Protein AF-A0A1D1XYL1-F1 (afdb_monomer)

Organism: NCBI:txid1678845

Mean predicted aligned error: 8.03 Å

Radius of gyration: 19.14 Å; Cα contacts (8 Å, |Δi|>4): 179; chains: 1; bounding box: 34×26×74 Å

Foldseek 3Di:
DDDDDDPDDDDDDWDKDKDFDWFFDPPCPPCRVPPPPTAGAFFWKKWKWFDPDPDIQIWIWTAHNRRMTITTRPPDDCVPPNDPRMDMDGDAGHPPDPRTDDDDD

Nearest PDB structures (foldseek):
  4z8w-assembly1_A  TM=8.112E-01  e=1.841E-03  Plantago lanceolata
  5b0o-assembly3_C  TM=4.927E-01  e=2.298E-01  Salmonella enterica subsp. enterica serovar Typhimurium str. LT2
  7c7c-assembly1_A  TM=4.061E-01  e=9.350E-01  Homo sapiens
  4z1g-assembly1_A  TM=4.036E-01  e=1.238E+00  Homo sapiens
  2fsd-assembly1_B  TM=3.079E-01  e=2.428E+00  Bacteriophage sp.

pLDDT: mean 84.52, std 12.07, range [57.66, 97.62]

Solvent-accessible surface area (backbone atoms only — not comparable to full-atom values): 6671 Å² total; per-residue (Å²): 136,87,78,76,77,79,79,83,82,81,80,82,66,86,45,66,55,70,53,73,42,67,40,67,64,81,89,42,79,91,49,54,86,75,43,90,61,59,37,58,29,47,49,28,31,36,36,35,42,31,48,61,86,92,46,76,49,75,40,70,36,59,18,38,80,75,4,40,32,73,33,68,48,82,92,50,61,48,90,83,57,54,72,86,41,56,48,77,43,87,67,42,55,36,90,90,50,90,68,66,78,88,76,96,127

Sequence (105 aa):
YYKSPPPPYHHQFNVKVVGKVYCYKCYEWGYPIKSHIKKNFKGAVVKVTCKDGYKEIVAYGETKSNGQYSIAIEGYDYVKYGVAQCKAELHMPPKGSVCNIPTDL

Structure (mmCIF, N/CA/C/O backbone):
data_AF-A0A1D1XYL1-F1
#
_entry.id   AF-A0A1D1XYL1-F1
#
loop_
_atom_site.group_PDB
_atom_site.id
_atom_site.type_symbol
_atom_site.label_atom_id
_atom_site.label_alt_id
_atom_site.label_comp_id
_atom_site.label_asym_id
_atom_site.label_entity_id
_atom_site.label_seq_id
_atom_site.pdbx_PDB_ins_code
_atom_site.Cartn_x
_atom_site.Cartn_y
_atom_site.Cartn_z
_atom_site.occupancy
_atom_site.B_iso_or_equiv
_atom_site.auth_seq_id
_atom_site.auth_comp_id
_atom_site.auth_asym_id
_atom_site.auth_atom_id
_atom_site.pdbx_PDB_model_num
ATOM 1 N N . TYR A 1 1 ? -19.321 -6.178 52.130 1.00 59.09 1 TYR A N 1
ATOM 2 C CA . TYR A 1 1 ? -18.518 -5.399 51.168 1.00 59.09 1 TYR A CA 1
ATOM 3 C C . TYR A 1 1 ? -18.532 -6.101 49.822 1.00 59.09 1 TYR A C 1
ATOM 5 O O . TYR A 1 1 ? -17.884 -7.129 49.681 1.00 59.09 1 TYR A O 1
ATOM 13 N N . TYR A 1 2 ? -19.299 -5.589 48.860 1.00 65.00 2 TYR A N 1
ATOM 14 C CA . TYR A 1 2 ? -19.254 -6.064 47.476 1.00 65.00 2 TYR A CA 1
ATOM 15 C C . TYR A 1 2 ? -18.153 -5.281 46.753 1.00 65.00 2 TYR A C 1
ATOM 17 O O . TYR A 1 2 ? -18.236 -4.058 46.656 1.00 65.00 2 TYR A O 1
ATOM 25 N N . LYS A 1 3 ? -17.081 -5.956 46.326 1.00 64.12 3 LYS A N 1
ATOM 26 C CA . LYS A 1 3 ? -16.058 -5.343 45.470 1.00 64.12 3 LYS A CA 1
ATOM 27 C C . LYS A 1 3 ? -16.554 -5.455 44.033 1.00 64.12 3 LYS A C 1
ATOM 29 O O . LYS A 1 3 ? -16.643 -6.567 43.520 1.00 64.12 3 LYS A O 1
ATOM 34 N N . SER A 1 4 ? -16.892 -4.328 43.403 1.00 78.50 4 SER A N 1
ATOM 35 C CA . SER A 1 4 ? -17.173 -4.321 41.966 1.00 78.50 4 SER A CA 1
ATOM 36 C C . SER A 1 4 ? -15.985 -4.920 41.209 1.00 78.50 4 SER A C 1
ATOM 38 O O . SER A 1 4 ? -14.839 -4.610 41.557 1.00 78.50 4 SER A O 1
ATOM 40 N N . PRO A 1 5 ? -16.231 -5.778 40.204 1.00 79.88 5 PRO A N 1
ATOM 41 C CA . PRO A 1 5 ? -15.159 -6.304 39.379 1.00 79.88 5 PRO A CA 1
ATOM 42 C C . PRO A 1 5 ? -14.409 -5.142 38.708 1.00 79.88 5 PRO A C 1
ATOM 44 O O . PRO A 1 5 ? -15.028 -4.123 38.378 1.00 79.88 5 PRO A O 1
ATOM 47 N N . PRO A 1 6 ? -13.081 -5.259 38.543 1.00 76.44 6 PRO A N 1
ATOM 48 C CA . PRO A 1 6 ? -12.293 -4.230 37.883 1.00 76.44 6 PRO A CA 1
ATOM 49 C C . PRO A 1 6 ? -12.842 -3.976 36.470 1.00 76.44 6 PRO A C 1
ATOM 51 O O . PRO A 1 6 ? -13.273 -4.926 35.807 1.00 76.44 6 PRO A O 1
ATOM 54 N N . PRO A 1 7 ? -12.861 -2.711 36.012 1.00 73.06 7 PRO A N 1
ATOM 55 C CA . PRO A 1 7 ? -13.392 -2.372 34.701 1.00 73.06 7 PRO A CA 1
ATOM 56 C C . PRO A 1 7 ? -12.645 -3.150 33.605 1.00 73.06 7 PRO A C 1
ATOM 58 O O . PRO A 1 7 ? -11.423 -3.308 33.698 1.00 73.06 7 PRO A O 1
ATOM 61 N N . PRO A 1 8 ? -13.357 -3.653 32.581 1.00 71.81 8 PRO A N 1
ATOM 62 C CA . PRO A 1 8 ? -12.747 -4.429 31.511 1.00 71.81 8 PRO A CA 1
ATOM 63 C C . PRO A 1 8 ? -11.676 -3.601 30.793 1.00 71.81 8 PRO A C 1
ATOM 65 O O . PRO A 1 8 ? -11.910 -2.466 30.376 1.00 71.81 8 PRO A O 1
ATOM 68 N N . TYR A 1 9 ? -10.479 -4.172 30.672 1.00 63.41 9 TYR A N 1
ATOM 69 C CA . TYR A 1 9 ? -9.351 -3.528 30.013 1.00 63.41 9 TYR A CA 1
ATOM 70 C C . TYR A 1 9 ? -9.517 -3.648 28.495 1.00 63.41 9 TYR A C 1
ATOM 72 O O . TYR A 1 9 ? -9.441 -4.740 27.932 1.00 63.41 9 TYR A O 1
ATOM 80 N N . HIS A 1 10 ? -9.763 -2.527 27.822 1.00 62.62 10 HIS A N 1
ATOM 81 C CA . HIS A 1 10 ? -9.825 -2.489 26.365 1.00 62.62 10 HIS A CA 1
ATOM 82 C C . HIS A 1 10 ? -8.403 -2.404 25.802 1.00 62.62 10 HIS A C 1
ATOM 84 O O . HIS A 1 10 ? -7.778 -1.346 25.819 1.00 62.62 10 HIS A O 1
ATOM 90 N N . HIS A 1 11 ? -7.877 -3.524 25.302 1.00 63.56 11 HIS A N 1
ATOM 91 C CA . HIS A 1 11 ? -6.633 -3.514 24.538 1.00 63.56 11 HIS A CA 1
ATOM 92 C C . HIS A 1 11 ? -6.867 -2.805 23.200 1.00 63.56 11 HIS A C 1
ATOM 94 O O . HIS A 1 11 ? -7.605 -3.296 22.347 1.00 63.56 11 HIS A O 1
ATOM 100 N N . GLN A 1 12 ? -6.236 -1.646 23.013 1.00 67.12 12 GLN A N 1
ATOM 101 C CA . GLN A 1 12 ? -6.170 -0.996 21.708 1.00 67.12 12 GLN A CA 1
ATOM 102 C C . GLN A 1 12 ? -5.266 -1.824 20.789 1.00 67.12 12 GLN A C 1
ATOM 104 O O . GLN A 1 12 ? -4.078 -2.007 21.064 1.00 67.12 12 GLN A O 1
ATOM 109 N N . PHE A 1 13 ? -5.830 -2.343 19.700 1.00 75.38 13 PHE A N 1
ATOM 110 C CA . PHE A 1 13 ? -5.069 -3.078 18.696 1.00 75.38 13 PHE A CA 1
ATOM 111 C C . PHE A 1 13 ? -4.475 -2.106 17.679 1.00 75.38 13 PHE A C 1
ATOM 113 O O . PHE A 1 13 ? -5.194 -1.377 17.002 1.00 75.38 13 PHE A O 1
ATOM 120 N N . ASN A 1 14 ? -3.151 -2.133 17.537 1.00 79.62 14 ASN A N 1
ATOM 121 C CA . ASN A 1 14 ? -2.460 -1.399 16.483 1.00 79.62 14 ASN A CA 1
ATOM 122 C C . ASN A 1 14 ? -2.507 -2.211 15.188 1.00 79.62 14 ASN A C 1
ATOM 124 O O . ASN A 1 14 ? -1.800 -3.212 15.051 1.00 79.62 14 ASN A O 1
ATOM 128 N N . VAL A 1 15 ? -3.322 -1.775 14.229 1.00 88.25 15 VAL A N 1
ATOM 129 C CA . VAL A 1 15 ? -3.427 -2.439 12.927 1.00 88.25 15 VAL A CA 1
ATOM 130 C C . VAL A 1 15 ? -2.350 -1.930 11.982 1.00 88.25 15 VAL A C 1
ATOM 132 O O . VAL A 1 15 ? -2.170 -0.726 11.803 1.00 88.25 15 VAL A O 1
ATOM 135 N N . LYS A 1 16 ? -1.635 -2.866 11.353 1.00 92.25 16 LYS A N 1
ATOM 136 C CA . LYS A 1 16 ? -0.672 -2.578 10.289 1.00 92.25 16 LYS A CA 1
ATOM 137 C C . LYS A 1 16 ? -0.998 -3.397 9.054 1.00 92.25 16 LYS A C 1
ATOM 139 O O . LYS A 1 16 ? -1.059 -4.621 9.124 1.00 92.25 16 LYS A O 1
ATOM 144 N N . VAL A 1 17 ? -1.125 -2.726 7.917 1.00 92.44 17 VAL A N 1
ATOM 145 C CA . VAL A 1 17 ? -1.231 -3.373 6.608 1.00 92.44 17 VAL A CA 1
ATOM 146 C C . VAL A 1 17 ? 0.169 -3.503 6.025 1.00 92.44 17 VAL A C 1
ATOM 148 O O . VAL A 1 17 ? 0.898 -2.516 5.905 1.00 92.44 17 VAL A O 1
ATOM 151 N N . VAL A 1 18 ? 0.561 -4.733 5.698 1.00 95.25 18 VAL A N 1
ATOM 152 C CA . VAL A 1 18 ? 1.896 -5.072 5.195 1.00 95.25 18 VAL A CA 1
ATOM 153 C C . VAL A 1 18 ? 1.757 -5.759 3.847 1.00 95.25 18 VAL A C 1
ATOM 155 O O . VAL A 1 18 ? 0.924 -6.645 3.683 1.00 95.25 18 VAL A O 1
ATOM 158 N N . GLY A 1 19 ? 2.590 -5.374 2.889 1.00 94.81 19 GLY A N 1
ATOM 159 C CA . GLY A 1 19 ? 2.594 -5.983 1.565 1.00 94.81 19 GLY A CA 1
ATOM 160 C C . GLY A 1 19 ? 3.867 -5.674 0.793 1.00 94.81 19 GLY A C 1
ATOM 161 O O . GLY A 1 19 ? 4.800 -5.059 1.317 1.00 94.81 19 GLY A O 1
ATOM 162 N N . LYS A 1 20 ? 3.914 -6.130 -0.460 1.00 94.81 20 LYS A N 1
ATOM 163 C CA . LYS A 1 20 ? 5.021 -5.885 -1.388 1.00 94.81 20 LYS A CA 1
ATOM 164 C C . LYS A 1 20 ? 4.498 -5.363 -2.711 1.00 94.81 20 LYS A C 1
ATOM 166 O O . LYS A 1 20 ? 3.525 -5.893 -3.235 1.00 94.81 20 LYS A O 1
ATOM 171 N N . VAL A 1 21 ? 5.198 -4.384 -3.265 1.00 94.00 21 VAL A N 1
ATOM 172 C CA . VAL A 1 21 ? 4.959 -3.884 -4.615 1.00 94.00 21 VAL A CA 1
ATOM 173 C C . VAL A 1 21 ? 6.097 -4.322 -5.523 1.00 94.00 21 VAL A C 1
ATOM 175 O O . VAL A 1 21 ? 7.280 -4.266 -5.168 1.00 94.00 21 VAL A O 1
ATOM 178 N N . TYR A 1 22 ? 5.713 -4.751 -6.718 1.00 91.19 22 TYR A N 1
ATOM 179 C CA . TYR A 1 22 ? 6.622 -5.200 -7.754 1.00 91.19 22 TYR A CA 1
ATOM 180 C C . TYR A 1 22 ? 6.410 -4.401 -9.028 1.00 91.19 22 TYR A C 1
ATOM 182 O O . TYR A 1 22 ? 5.301 -3.979 -9.340 1.00 91.19 22 TYR A O 1
ATOM 190 N N . CYS A 1 23 ? 7.493 -4.245 -9.776 1.00 88.50 23 CYS A N 1
ATOM 191 C CA . CYS A 1 23 ? 7.448 -3.827 -11.158 1.00 88.50 23 CYS A CA 1
ATOM 192 C C . CYS A 1 23 ? 7.581 -5.062 -12.049 1.00 88.50 23 CYS A C 1
ATOM 194 O O . CYS A 1 23 ? 8.570 -5.800 -11.947 1.00 88.50 23 CYS A O 1
ATOM 196 N N . TYR A 1 24 ? 6.599 -5.262 -12.923 1.00 83.88 24 TYR A N 1
ATOM 197 C CA . TYR A 1 24 ? 6.583 -6.325 -13.921 1.00 83.88 24 TYR A CA 1
ATOM 198 C C . TYR A 1 24 ? 6.964 -5.757 -15.286 1.00 83.88 24 TYR A C 1
ATOM 200 O O . TYR A 1 24 ? 6.585 -4.641 -15.636 1.00 83.88 24 TYR A O 1
ATOM 208 N N . LYS A 1 25 ? 7.718 -6.524 -16.078 1.00 75.69 25 LYS A N 1
ATOM 209 C CA . LYS A 1 25 ? 7.940 -6.173 -17.483 1.00 75.69 25 LYS A CA 1
ATOM 210 C C . LYS A 1 25 ? 6.720 -6.585 -18.305 1.00 75.69 25 LYS A C 1
ATOM 212 O O . LYS A 1 25 ? 6.317 -7.741 -18.262 1.00 75.69 25 LYS A O 1
ATOM 217 N N . CYS A 1 26 ? 6.209 -5.667 -19.116 1.00 68.44 26 CYS A N 1
ATOM 218 C CA . CYS A 1 26 ? 4.993 -5.836 -19.916 1.00 68.44 26 CYS A CA 1
ATOM 219 C C . CYS A 1 26 ? 5.111 -6.826 -21.097 1.00 68.44 26 CYS A C 1
ATO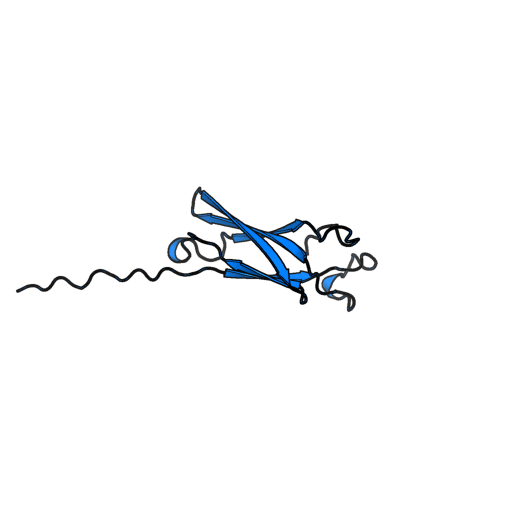M 221 O O . CYS A 1 26 ? 4.203 -6.894 -21.914 1.00 68.44 26 CYS A O 1
ATOM 223 N N . TYR A 1 27 ? 6.215 -7.564 -21.249 1.00 59.78 27 TYR A N 1
ATOM 224 C CA . TYR A 1 27 ? 6.412 -8.447 -22.409 1.00 59.78 27 TYR A CA 1
ATOM 225 C C . TYR A 1 27 ? 5.637 -9.776 -22.306 1.00 59.78 27 TYR A C 1
ATOM 227 O O . TYR A 1 27 ? 5.446 -10.438 -23.318 1.00 59.78 27 TYR A O 1
ATOM 235 N N . GLU A 1 28 ? 5.126 -10.138 -21.122 1.00 57.66 28 GLU A N 1
ATOM 236 C CA . GLU A 1 28 ? 4.321 -11.350 -20.902 1.00 57.66 28 GLU A CA 1
ATOM 237 C C . GLU A 1 28 ? 3.043 -11.039 -20.100 1.00 57.66 28 GLU A C 1
ATOM 239 O O . GLU A 1 28 ? 2.890 -11.454 -18.952 1.00 57.66 28 GLU A O 1
ATOM 244 N N . TRP A 1 29 ? 2.103 -10.298 -20.701 1.00 61.06 29 TRP A N 1
ATOM 245 C CA . TRP A 1 29 ? 0.812 -9.964 -20.068 1.00 61.06 29 TRP A CA 1
ATOM 246 C C . TRP A 1 29 ? -0.029 -11.190 -19.675 1.00 61.06 29 TRP A C 1
ATOM 248 O O . TRP A 1 29 ? -0.864 -11.087 -18.783 1.00 61.06 29 TRP A O 1
ATOM 258 N N . GLY A 1 30 ? 0.194 -12.351 -20.302 1.00 64.44 30 GLY A N 1
ATOM 259 C CA . GLY A 1 30 ? -0.554 -13.579 -20.009 1.00 64.44 30 GLY A CA 1
ATOM 260 C C 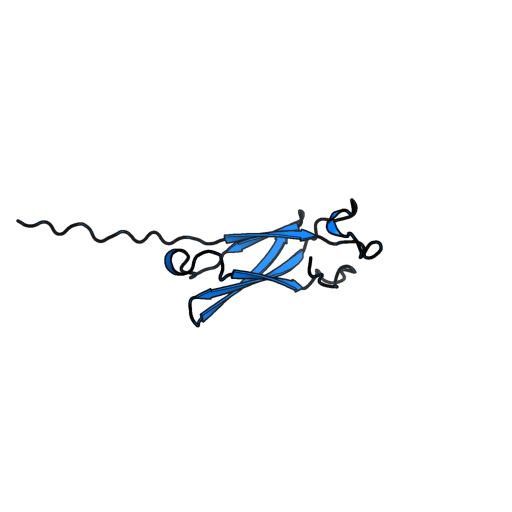. GLY A 1 30 ? -0.171 -14.269 -18.693 1.00 64.44 30 GLY A C 1
ATOM 261 O O . GLY A 1 30 ? -1.008 -14.955 -18.115 1.00 64.44 30 GLY A O 1
ATOM 262 N N . TYR A 1 31 ? 1.065 -14.089 -18.198 1.00 64.56 31 TYR A N 1
ATOM 263 C CA . TYR A 1 31 ? 1.546 -1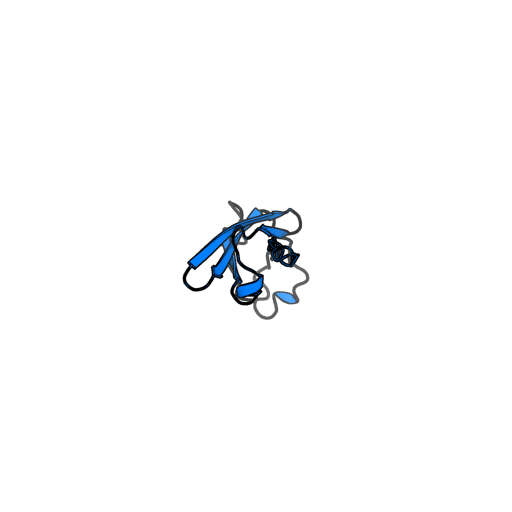4.709 -16.948 1.00 64.56 31 TYR A CA 1
ATOM 264 C C . TYR A 1 31 ? 2.554 -13.835 -16.165 1.00 64.56 31 TYR A C 1
ATOM 266 O O . TYR A 1 31 ? 3.624 -14.314 -15.773 1.00 64.56 31 TYR A O 1
ATOM 274 N N . PRO A 1 32 ? 2.227 -12.571 -15.846 1.00 63.31 32 PRO A N 1
ATOM 275 C CA . PRO A 1 32 ? 3.151 -11.641 -15.185 1.00 63.31 32 PRO A CA 1
ATOM 276 C C . PRO A 1 32 ? 3.663 -12.155 -13.828 1.00 63.31 32 PRO A C 1
ATOM 278 O O . PRO A 1 32 ? 4.819 -11.925 -13.481 1.00 63.31 32 PRO A O 1
ATOM 281 N N . ILE A 1 33 ? 2.860 -12.939 -13.097 1.00 65.31 33 ILE A N 1
ATOM 282 C CA . ILE A 1 33 ? 3.229 -13.533 -11.798 1.00 65.31 33 ILE A CA 1
ATOM 283 C C . ILE A 1 33 ? 4.353 -14.579 -11.931 1.00 65.31 33 ILE A C 1
ATOM 285 O O . ILE A 1 33 ? 5.199 -14.685 -11.037 1.00 65.31 33 ILE A O 1
ATOM 289 N N . LYS A 1 34 ? 4.375 -15.339 -13.039 1.00 60.62 34 LYS A N 1
ATOM 290 C CA . LYS A 1 34 ? 5.393 -16.369 -13.326 1.00 60.62 34 LYS A CA 1
ATOM 291 C C . LYS A 1 34 ? 6.675 -15.781 -13.906 1.00 60.62 34 LYS A C 1
ATOM 293 O O . LYS A 1 34 ? 7.690 -16.472 -13.948 1.00 60.62 34 LYS A O 1
ATOM 298 N N . SER A 1 35 ? 6.650 -14.516 -14.325 1.00 58.69 35 SER A N 1
ATOM 299 C CA . SER A 1 35 ? 7.837 -13.855 -14.839 1.00 58.69 35 SER A CA 1
ATOM 300 C C . SER A 1 35 ? 8.914 -13.819 -13.753 1.00 58.69 35 SER A C 1
ATOM 302 O O . SER A 1 35 ? 8.784 -13.146 -12.727 1.00 58.69 35 SER A O 1
ATOM 304 N N . HIS A 1 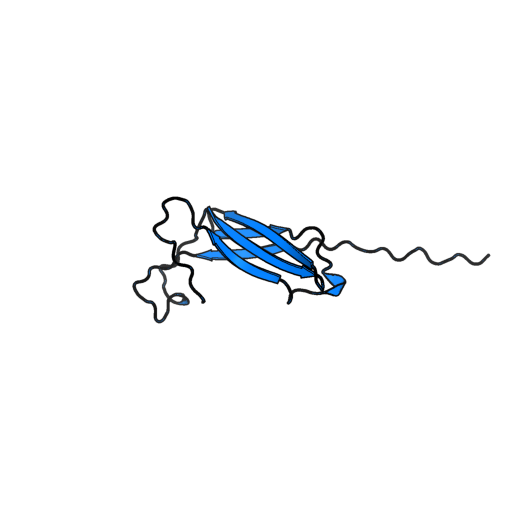36 ? 10.037 -14.490 -14.012 1.00 62.62 36 HIS A N 1
ATOM 305 C CA . HIS A 1 36 ? 11.259 -14.399 -13.203 1.00 62.62 36 HIS A CA 1
ATOM 306 C C . HIS A 1 36 ? 11.841 -12.970 -13.156 1.00 62.62 36 HIS A C 1
ATOM 308 O O . HIS A 1 36 ? 12.849 -12.721 -12.499 1.00 62.62 36 HIS A O 1
ATOM 314 N N . ILE A 1 37 ? 11.203 -12.015 -13.839 1.00 69.69 37 ILE A N 1
ATOM 315 C CA . ILE A 1 37 ? 11.643 -10.637 -14.024 1.00 69.69 37 ILE A CA 1
ATOM 316 C C . ILE A 1 37 ? 10.765 -9.654 -13.228 1.00 69.69 37 ILE A C 1
ATOM 318 O O . ILE A 1 37 ? 10.681 -8.474 -13.572 1.00 69.69 37 ILE A O 1
ATOM 322 N N . LYS A 1 38 ? 10.115 -10.096 -12.143 1.00 79.12 38 LYS A N 1
ATOM 323 C CA . LYS A 1 38 ? 9.529 -9.158 -11.176 1.00 79.12 38 LYS A CA 1
ATOM 324 C C . LYS A 1 38 ? 10.632 -8.509 -10.346 1.00 79.12 38 LYS A C 1
ATOM 326 O O . LYS A 1 38 ? 11.456 -9.187 -9.733 1.00 79.12 38 LYS A O 1
ATOM 331 N N . LYS A 1 39 ? 10.661 -7.180 -10.325 1.00 88.06 39 LYS A N 1
ATOM 332 C CA . LYS A 1 39 ? 11.627 -6.408 -9.535 1.00 88.06 39 LYS A CA 1
ATOM 333 C C . LYS A 1 39 ? 10.931 -5.773 -8.346 1.00 88.06 39 LYS A C 1
ATOM 335 O O . LYS A 1 39 ? 9.836 -5.239 -8.492 1.00 88.06 39 LYS A O 1
ATOM 340 N N . ASN A 1 40 ? 11.577 -5.810 -7.183 1.00 92.69 40 ASN A N 1
ATOM 341 C CA . ASN A 1 40 ? 11.125 -5.058 -6.014 1.00 92.69 40 ASN A CA 1
ATOM 342 C C . ASN A 1 40 ? 10.990 -3.580 -6.388 1.00 92.69 40 ASN A C 1
ATOM 344 O O . ASN A 1 40 ? 11.929 -2.998 -6.937 1.00 92.69 40 ASN A O 1
ATOM 348 N N . PHE A 1 41 ? 9.834 -2.986 -6.105 1.00 94.00 41 PHE A N 1
ATOM 349 C CA . PHE A 1 41 ? 9.549 -1.623 -6.524 1.00 94.00 41 PHE A CA 1
ATOM 350 C C . PHE A 1 41 ? 9.635 -0.678 -5.331 1.00 94.00 41 PHE A C 1
ATOM 352 O O . PHE A 1 41 ? 8.716 -0.603 -4.527 1.00 94.00 41 PHE A O 1
ATOM 359 N N . LYS A 1 42 ? 10.788 -0.016 -5.192 1.00 96.31 42 LYS A N 1
ATOM 360 C CA . LYS A 1 42 ? 11.065 0.981 -4.150 1.00 96.31 42 LYS A CA 1
ATOM 361 C C . LYS A 1 42 ? 10.435 2.320 -4.517 1.00 96.31 42 LYS A C 1
ATOM 363 O O . LYS A 1 42 ? 10.568 2.738 -5.662 1.00 96.31 42 LYS A O 1
ATOM 368 N N . GLY A 1 43 ? 9.888 3.029 -3.535 1.00 96.25 43 GLY A N 1
ATOM 369 C CA . GLY A 1 43 ? 9.422 4.410 -3.683 1.00 96.25 43 GLY A CA 1
ATOM 370 C C . GLY A 1 43 ? 8.016 4.553 -4.264 1.00 96.25 43 GLY A C 1
ATOM 371 O O . GLY A 1 43 ? 7.571 5.659 -4.546 1.00 96.25 43 GLY A O 1
ATOM 372 N N . ALA A 1 44 ? 7.323 3.438 -4.497 1.00 96.62 44 ALA A N 1
ATOM 373 C CA . ALA A 1 44 ? 5.910 3.450 -4.834 1.00 96.62 44 ALA A CA 1
ATOM 374 C C . ALA A 1 44 ? 5.086 3.811 -3.599 1.00 96.62 44 ALA A C 1
ATOM 376 O O . ALA A 1 44 ? 5.343 3.279 -2.513 1.00 96.62 44 ALA A O 1
ATOM 377 N N . VAL A 1 45 ? 4.088 4.667 -3.795 1.00 97.12 45 VAL A N 1
ATOM 378 C CA . VAL A 1 45 ? 3.117 5.059 -2.780 1.00 97.12 45 VAL A CA 1
ATOM 379 C C . VAL A 1 45 ? 1.913 4.132 -2.870 1.00 97.12 45 VAL A C 1
ATOM 381 O O . VAL A 1 45 ? 1.299 3.987 -3.929 1.00 97.12 45 VAL A O 1
ATOM 384 N N . VAL A 1 46 ? 1.571 3.520 -1.744 1.00 97.19 46 VAL A N 1
ATOM 385 C CA . VAL A 1 46 ? 0.389 2.679 -1.561 1.00 97.19 46 VAL A CA 1
ATOM 386 C C . VAL A 1 46 ? -0.614 3.449 -0.717 1.00 97.19 46 VAL A C 1
ATOM 388 O O . VAL A 1 46 ? -0.256 4.003 0.323 1.00 97.19 46 VAL A O 1
ATOM 391 N N . LYS A 1 47 ? -1.868 3.475 -1.164 1.00 97.06 47 LYS A N 1
ATOM 392 C CA . LYS A 1 47 ? -3.006 3.985 -0.402 1.00 97.06 47 LYS A CA 1
ATOM 393 C C . LYS A 1 47 ? -3.723 2.804 0.227 1.00 97.06 47 LYS A C 1
ATOM 395 O O . LYS A 1 47 ? -4.047 1.840 -0.458 1.00 97.06 47 LYS A O 1
ATOM 400 N N . VAL A 1 48 ? -3.984 2.884 1.521 1.00 95.56 48 VAL A N 1
ATOM 401 C CA . VAL A 1 48 ? -4.850 1.951 2.232 1.00 95.56 48 VAL A CA 1
ATOM 402 C C . VAL A 1 48 ? -6.096 2.699 2.661 1.00 95.56 48 VAL A C 1
ATOM 404 O O . VAL A 1 48 ? -6.015 3.796 3.209 1.00 95.56 48 VAL A O 1
ATOM 407 N N . THR A 1 49 ? -7.255 2.111 2.408 1.00 94.88 49 THR A N 1
ATOM 408 C CA . THR A 1 49 ? -8.543 2.634 2.849 1.00 94.88 49 THR A CA 1
ATOM 409 C C . THR A 1 49 ? -9.270 1.554 3.629 1.00 94.88 49 THR A C 1
ATOM 411 O O . THR A 1 49 ? -9.531 0.484 3.090 1.00 94.88 49 THR A O 1
ATOM 414 N N . CYS A 1 50 ? -9.574 1.829 4.894 1.00 92.69 50 CYS A N 1
ATOM 415 C CA . CYS A 1 50 ? -10.305 0.935 5.785 1.00 92.69 50 CYS A CA 1
ATOM 416 C C . CYS A 1 50 ? -11.662 1.538 6.141 1.00 92.69 50 CYS A C 1
ATOM 418 O O . CYS A 1 50 ? -11.729 2.697 6.553 1.00 92.69 50 CYS A O 1
ATOM 420 N N . LYS A 1 51 ? -12.737 0.758 6.009 1.00 91.56 51 LYS A N 1
ATOM 421 C CA . LYS A 1 51 ? -14.081 1.179 6.422 1.00 91.56 51 LYS A CA 1
ATOM 422 C C . LYS A 1 51 ? -14.340 0.836 7.887 1.00 91.56 51 LYS A C 1
ATOM 424 O O . LYS A 1 51 ? -14.282 -0.326 8.282 1.00 91.56 51 LYS A O 1
ATOM 429 N N . ASP A 1 52 ? -14.659 1.855 8.674 1.00 86.25 52 ASP A N 1
ATOM 430 C CA . ASP A 1 52 ? -15.148 1.767 10.052 1.00 86.25 52 ASP A CA 1
ATOM 431 C C . ASP A 1 52 ? -16.620 2.206 10.047 1.00 86.25 52 ASP A C 1
ATOM 433 O O . ASP A 1 52 ? -16.969 3.380 10.222 1.00 86.25 52 ASP A O 1
ATOM 437 N N . GLY A 1 53 ? -17.500 1.262 9.706 1.00 84.69 53 GLY A N 1
ATOM 438 C CA . GLY A 1 53 ? -18.909 1.548 9.451 1.00 84.69 53 GLY A CA 1
ATOM 439 C C . GLY A 1 53 ? -19.081 2.501 8.263 1.00 84.69 53 GLY A C 1
ATOM 440 O O . GLY A 1 53 ? -18.835 2.120 7.122 1.00 84.69 53 GLY A O 1
ATOM 441 N N . TYR A 1 54 ? -19.503 3.738 8.535 1.00 83.88 54 TYR A N 1
ATOM 442 C CA . TYR A 1 54 ? -19.682 4.791 7.522 1.00 83.88 54 TYR A CA 1
ATOM 443 C C . TYR A 1 54 ? -18.451 5.685 7.336 1.00 83.88 54 TYR A C 1
ATOM 445 O O . TYR A 1 54 ? -18.441 6.531 6.444 1.00 83.88 54 TYR A O 1
ATOM 453 N N . LYS A 1 55 ? -17.432 5.546 8.191 1.00 88.44 55 LYS A N 1
ATOM 454 C CA . LYS A 1 55 ? -16.201 6.333 8.102 1.00 88.44 55 LYS A CA 1
ATOM 455 C C . LYS A 1 55 ? -15.172 5.589 7.264 1.00 88.44 55 LYS A C 1
ATOM 457 O O . LYS A 1 55 ? -15.016 4.377 7.394 1.00 88.44 55 LYS A O 1
ATOM 462 N N . GLU A 1 56 ? -14.433 6.332 6.452 1.00 92.06 56 GLU A N 1
ATOM 463 C CA . GLU A 1 56 ? -13.275 5.817 5.728 1.00 92.06 56 GLU A CA 1
ATOM 464 C C . GLU A 1 56 ? -12.001 6.373 6.357 1.00 92.06 56 GLU A C 1
ATOM 466 O O . GLU A 1 56 ? -11.797 7.585 6.424 1.00 92.06 56 GLU A O 1
ATOM 471 N N . ILE A 1 57 ? -11.141 5.475 6.825 1.00 92.69 57 ILE A N 1
ATOM 472 C CA . ILE A 1 57 ? -9.805 5.808 7.303 1.00 92.69 57 ILE A CA 1
ATOM 473 C C . ILE A 1 57 ? -8.852 5.594 6.137 1.00 92.69 57 ILE A C 1
ATOM 475 O O . ILE A 1 57 ? -8.763 4.489 5.599 1.00 92.69 57 ILE A O 1
ATOM 479 N N . VAL A 1 58 ? -8.146 6.648 5.738 1.00 95.19 58 VAL A N 1
ATOM 480 C CA . VAL A 1 58 ? -7.184 6.605 4.636 1.00 95.19 58 VAL A CA 1
ATOM 481 C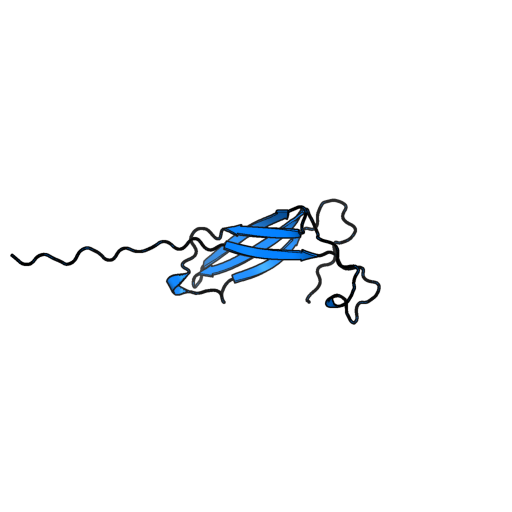 C . VAL A 1 58 ? -5.782 6.798 5.187 1.00 95.19 58 VAL A C 1
ATOM 483 O O . VAL A 1 58 ? -5.514 7.768 5.890 1.00 95.19 58 VAL A O 1
ATOM 486 N N . ALA A 1 59 ? -4.878 5.898 4.821 1.00 95.94 59 ALA A N 1
ATOM 487 C CA . ALA A 1 59 ? -3.468 5.988 5.156 1.00 95.94 59 ALA A CA 1
ATOM 488 C C . ALA A 1 59 ? -2.614 5.768 3.906 1.00 95.94 59 ALA A C 1
ATOM 490 O O . ALA A 1 59 ? -2.990 5.025 2.999 1.00 95.94 59 ALA A O 1
ATOM 491 N N . TYR A 1 60 ? -1.448 6.401 3.871 1.00 97.06 60 TYR A N 1
ATOM 492 C CA . TYR A 1 60 ? -0.491 6.267 2.779 1.00 97.06 60 TYR A CA 1
ATOM 493 C C . TYR A 1 60 ? 0.831 5.732 3.309 1.00 97.06 60 TYR A C 1
ATOM 495 O O . TYR A 1 60 ? 1.209 5.986 4.452 1.00 97.06 60 TYR A O 1
ATOM 503 N N . GLY A 1 61 ? 1.559 5.016 2.462 1.00 96.94 61 GLY A N 1
ATOM 504 C CA . GLY A 1 61 ? 2.920 4.614 2.770 1.00 96.94 61 GLY A CA 1
ATOM 505 C C . GLY A 1 61 ? 3.751 4.408 1.530 1.00 96.94 61 GLY A C 1
ATOM 506 O O . GLY A 1 61 ? 3.248 4.053 0.467 1.00 96.94 61 GLY A O 1
ATOM 507 N N . GLU A 1 62 ? 5.046 4.614 1.700 1.00 97.38 62 GLU A N 1
ATOM 508 C CA . GLU A 1 62 ? 6.033 4.407 0.658 1.00 97.38 62 GLU A CA 1
ATOM 509 C C . GLU A 1 62 ? 6.725 3.053 0.841 1.00 97.38 62 GLU A C 1
ATOM 511 O O . GLU A 1 62 ? 7.019 2.595 1.950 1.00 97.38 62 GLU A O 1
ATOM 516 N N . THR A 1 63 ? 6.983 2.392 -0.277 1.00 97.62 63 THR A N 1
ATOM 517 C CA . THR A 1 63 ? 7.687 1.110 -0.319 1.00 97.62 63 THR A CA 1
ATOM 518 C C . THR A 1 63 ? 9.194 1.277 -0.126 1.00 97.62 63 THR A C 1
ATOM 520 O O . THR A 1 63 ? 9.849 2.133 -0.722 1.00 97.62 63 THR A O 1
ATOM 523 N N . LYS A 1 64 ? 9.780 0.396 0.687 1.00 97.31 64 LYS A N 1
ATOM 524 C CA . LYS A 1 64 ? 11.222 0.333 0.960 1.00 97.31 64 LYS A CA 1
ATOM 525 C C . LYS A 1 64 ? 11.997 -0.267 -0.219 1.00 97.31 64 LYS A C 1
ATOM 527 O O . LYS A 1 64 ? 11.428 -0.702 -1.215 1.00 97.31 64 LYS A O 1
ATOM 532 N N . SER A 1 65 ? 13.326 -0.345 -0.099 1.00 95.50 65 SER A N 1
ATOM 533 C CA . SER A 1 65 ? 14.225 -0.890 -1.138 1.00 95.50 65 SER A CA 1
ATOM 534 C C . SER A 1 65 ? 13.877 -2.305 -1.610 1.00 95.50 65 SER A C 1
ATOM 536 O O . SER A 1 65 ? 14.110 -2.653 -2.763 1.00 95.50 65 SER A O 1
ATOM 538 N N . ASN A 1 66 ? 13.288 -3.115 -0.737 1.00 93.25 66 ASN A N 1
ATOM 539 C CA . ASN A 1 66 ? 12.834 -4.471 -1.029 1.00 93.25 66 ASN A CA 1
ATOM 540 C C . ASN A 1 66 ? 11.368 -4.540 -1.504 1.00 93.25 66 ASN A C 1
ATOM 542 O O . ASN A 1 66 ? 10.784 -5.622 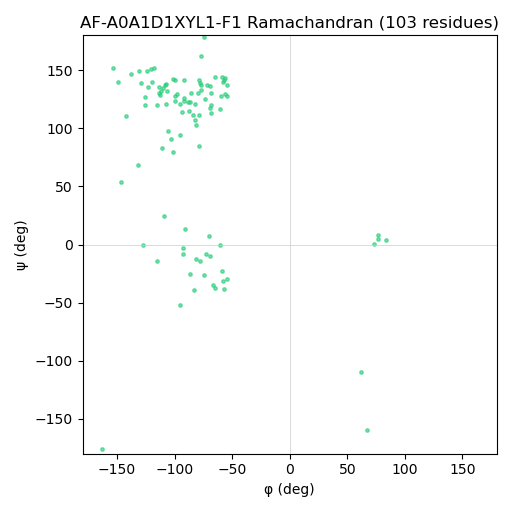-1.506 1.00 93.25 66 ASN A O 1
ATOM 546 N N . GLY A 1 67 ? 10.768 -3.402 -1.863 1.00 94.88 67 GLY A N 1
ATOM 547 C CA . GLY A 1 67 ? 9.377 -3.291 -2.298 1.00 94.88 67 GLY A CA 1
ATOM 548 C C . GLY A 1 67 ? 8.352 -3.445 -1.174 1.00 94.88 67 GLY A C 1
ATOM 549 O O . GLY A 1 67 ? 7.160 -3.387 -1.451 1.00 94.88 67 GLY A O 1
ATOM 550 N N . GLN A 1 68 ? 8.769 -3.651 0.082 1.00 97.38 68 GLN A N 1
ATOM 551 C CA . GLN A 1 68 ? 7.839 -3.809 1.203 1.00 97.38 68 GLN A CA 1
ATOM 552 C C . GLN A 1 68 ? 7.285 -2.466 1.664 1.00 97.38 68 GLN A C 1
ATOM 554 O O . GLN A 1 68 ? 8.044 -1.510 1.826 1.00 97.38 68 GLN A O 1
ATOM 559 N N . TYR A 1 69 ? 5.994 -2.429 1.974 1.00 96.75 69 TYR A N 1
ATOM 560 C CA . TYR A 1 69 ? 5.366 -1.345 2.723 1.00 96.75 69 TYR A CA 1
ATOM 561 C C . TYR A 1 69 ? 4.786 -1.882 4.034 1.00 96.75 69 TYR A C 1
ATOM 563 O O . TYR A 1 69 ? 4.425 -3.054 4.142 1.00 96.75 69 TYR A O 1
ATOM 571 N N . SER A 1 70 ? 4.717 -1.017 5.043 1.00 95.81 70 SER A N 1
ATOM 572 C CA . SER A 1 70 ? 4.039 -1.281 6.311 1.00 95.81 70 SER A CA 1
ATOM 573 C C . SER A 1 70 ? 3.374 0.014 6.749 1.00 95.81 70 SER A C 1
ATOM 575 O O . SER A 1 70 ? 4.067 0.983 7.053 1.00 95.81 70 SER A O 1
ATOM 577 N N . ILE A 1 71 ? 2.045 0.038 6.711 1.00 95.56 71 ILE A N 1
ATOM 578 C CA . ILE A 1 71 ? 1.231 1.228 6.961 1.00 95.56 71 ILE A CA 1
ATOM 579 C C . ILE A 1 71 ? 0.416 0.974 8.222 1.00 95.56 71 ILE A C 1
ATOM 581 O O . ILE A 1 71 ? -0.340 0.004 8.275 1.00 95.56 71 ILE A O 1
ATOM 585 N N . ALA A 1 72 ? 0.597 1.814 9.239 1.00 93.19 72 ALA A N 1
ATOM 586 C CA . ALA A 1 72 ? -0.237 1.791 10.433 1.00 93.19 72 ALA A CA 1
ATOM 587 C C . ALA A 1 72 ? -1.581 2.465 10.130 1.00 93.19 72 ALA A C 1
ATOM 589 O O . ALA A 1 72 ? -1.608 3.539 9.531 1.00 93.19 72 ALA A O 1
ATOM 590 N N . ILE A 1 73 ? -2.679 1.826 10.530 1.00 91.38 73 ILE A N 1
ATOM 591 C CA . ILE A 1 73 ? -4.029 2.374 10.390 1.00 91.38 73 ILE A CA 1
ATOM 592 C C . ILE A 1 73 ? -4.462 2.875 11.762 1.00 91.38 73 ILE A C 1
ATOM 594 O O . ILE A 1 73 ? -4.974 2.123 12.592 1.00 91.38 73 ILE A O 1
ATOM 598 N N . GLU A 1 74 ? -4.178 4.146 12.020 1.00 88.19 74 GLU A N 1
ATOM 599 C CA . GLU A 1 74 ? -4.507 4.782 13.291 1.00 88.19 74 GLU A CA 1
ATOM 600 C C . GLU A 1 74 ? -6.023 4.943 13.440 1.00 88.19 74 GLU A C 1
ATOM 602 O O . GLU A 1 74 ? -6.721 5.332 12.505 1.00 88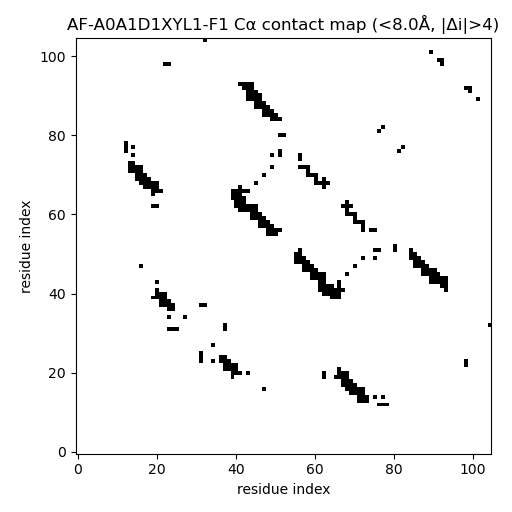.19 74 GLU A O 1
ATOM 607 N N . GLY A 1 75 ? -6.537 4.625 14.630 1.00 84.31 75 GLY A N 1
ATOM 608 C CA . GLY A 1 75 ? -7.955 4.787 14.958 1.00 84.31 75 GLY A CA 1
ATOM 609 C C . GLY A 1 75 ? -8.895 3.730 14.373 1.00 84.31 75 GLY A C 1
ATOM 610 O O . GLY A 1 75 ? -10.104 3.886 14.509 1.00 84.31 75 GLY A O 1
ATOM 611 N N . TYR A 1 76 ? -8.379 2.665 13.753 1.00 87.25 76 TYR A N 1
ATOM 612 C CA . TYR A 1 76 ? -9.213 1.582 13.233 1.00 87.25 76 TYR A CA 1
ATOM 613 C C . TYR A 1 76 ? -9.594 0.570 14.318 1.00 87.25 76 TYR A C 1
ATOM 615 O O . TYR A 1 76 ? -8.726 -0.076 14.911 1.00 87.25 76 TYR A O 1
ATOM 623 N N . ASP A 1 77 ? -10.897 0.393 14.549 1.00 85.31 77 ASP A N 1
ATOM 624 C CA . ASP A 1 77 ? -11.410 -0.599 15.496 1.00 85.31 77 ASP A CA 1
ATOM 625 C C . ASP A 1 77 ? -11.401 -2.012 14.891 1.00 85.31 77 ASP A C 1
ATOM 627 O O . ASP A 1 77 ? -12.389 -2.526 14.357 1.00 85.31 77 ASP A O 1
ATOM 631 N N . TYR A 1 78 ? -10.243 -2.662 14.998 1.00 83.25 78 TYR A N 1
ATOM 632 C CA . TYR A 1 78 ? -10.054 -4.036 14.540 1.00 83.25 78 TYR A CA 1
ATOM 633 C C . TYR A 1 78 ? -11.021 -5.035 15.181 1.00 83.25 78 TYR A C 1
ATOM 635 O O . TYR A 1 78 ? -11.472 -5.965 14.513 1.00 83.25 78 TYR A O 1
ATOM 643 N N . VAL A 1 79 ? -11.326 -4.862 16.471 1.00 82.75 79 VAL A N 1
ATOM 644 C CA . VAL A 1 79 ? -12.159 -5.803 17.238 1.00 82.75 79 VAL A CA 1
ATOM 645 C C . VAL A 1 79 ? -13.571 -5.825 16.677 1.00 82.75 79 VAL A C 1
ATOM 647 O O . VAL A 1 79 ? -14.197 -6.880 16.607 1.00 82.75 79 VAL A O 1
ATOM 650 N N . LYS A 1 80 ? -14.056 -4.658 16.253 1.00 84.50 80 LYS A N 1
ATOM 651 C CA . LYS A 1 80 ? -15.409 -4.496 15.743 1.00 84.50 80 LYS A CA 1
ATOM 652 C C . LYS A 1 80 ? -15.560 -4.867 14.267 1.00 84.50 80 LYS A C 1
ATOM 654 O O . LYS A 1 80 ? -16.584 -5.444 13.910 1.00 84.50 80 LYS A O 1
ATOM 659 N N . TYR A 1 81 ? -14.586 -4.543 13.410 1.00 83.69 81 TYR A N 1
ATOM 660 C CA . TYR A 1 81 ? -14.755 -4.654 11.948 1.00 83.69 81 TYR A CA 1
ATOM 661 C C . TYR A 1 81 ? -13.852 -5.684 11.252 1.00 83.69 81 TYR A C 1
ATOM 663 O O . TYR A 1 81 ? -14.125 -6.055 10.108 1.00 83.69 81 TYR A O 1
ATOM 671 N N . GLY A 1 82 ? -12.814 -6.188 11.924 1.00 81.69 82 GLY A N 1
ATOM 672 C CA . GLY A 1 82 ? -11.908 -7.205 11.381 1.00 81.69 82 GLY A CA 1
ATOM 673 C C . GLY A 1 82 ? -11.043 -6.722 10.207 1.00 81.69 82 GLY A C 1
ATOM 674 O O . GLY A 1 82 ? -10.814 -5.538 10.028 1.00 81.69 82 GLY A O 1
ATOM 675 N N . VAL A 1 83 ? -10.508 -7.644 9.397 1.00 74.19 83 VAL A N 1
ATOM 676 C CA . VAL A 1 83 ? -9.594 -7.310 8.274 1.00 74.19 83 VAL A CA 1
ATOM 677 C C . VAL A 1 83 ? -10.300 -6.967 6.958 1.00 74.19 83 VAL A C 1
ATOM 679 O O . VAL A 1 83 ? -9.733 -6.267 6.123 1.00 74.19 83 VAL A O 1
ATOM 682 N N . ALA A 1 84 ? -11.521 -7.467 6.745 1.00 81.19 84 ALA A N 1
ATOM 683 C CA . ALA A 1 84 ? -12.171 -7.476 5.429 1.00 81.19 84 ALA A CA 1
ATOM 684 C C . ALA A 1 84 ? -12.578 -6.083 4.911 1.00 81.19 84 ALA A C 1
ATOM 686 O O . ALA A 1 84 ? -12.956 -5.943 3.753 1.00 81.19 84 ALA A O 1
ATOM 687 N N . GLN A 1 85 ? -12.505 -5.054 5.757 1.00 88.56 85 GLN A N 1
ATOM 688 C CA . GLN A 1 85 ? -12.909 -3.691 5.410 1.00 88.56 85 GLN A CA 1
ATOM 689 C C . GLN A 1 85 ? -11.761 -2.820 4.883 1.00 88.56 85 GLN A C 1
ATOM 691 O O . GLN A 1 85 ? -11.999 -1.665 4.532 1.00 88.56 85 GLN A O 1
ATOM 696 N N . CYS A 1 86 ? -10.529 -3.337 4.845 1.00 90.50 86 CYS A N 1
ATOM 697 C CA . CYS A 1 86 ? -9.355 -2.617 4.359 1.00 90.50 86 CYS A CA 1
ATOM 698 C C . CYS A 1 86 ? -9.002 -3.010 2.919 1.00 90.50 86 CYS A C 1
ATOM 700 O O . CYS A 1 86 ? -8.790 -4.183 2.622 1.00 90.50 86 CYS A O 1
ATOM 702 N N . LYS A 1 87 ? -8.857 -2.016 2.039 1.00 92.50 87 LYS A N 1
ATOM 703 C CA . LYS A 1 87 ? -8.365 -2.157 0.663 1.00 92.50 87 LYS A CA 1
ATOM 704 C C . LYS A 1 87 ? -7.025 -1.440 0.519 1.00 92.50 87 LYS A C 1
ATOM 706 O O . LYS A 1 87 ? -6.884 -0.316 0.991 1.00 92.50 87 LYS A O 1
ATOM 711 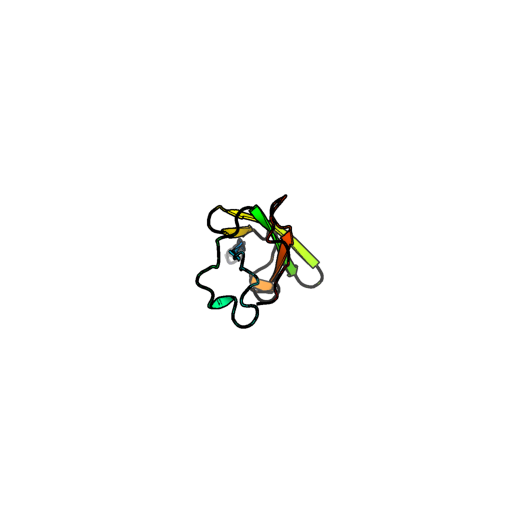N N . ALA A 1 88 ? -6.058 -2.077 -0.135 1.00 93.44 88 ALA A N 1
ATOM 712 C CA . ALA A 1 88 ? -4.782 -1.468 -0.500 1.00 93.44 88 ALA A CA 1
ATOM 713 C C . ALA A 1 88 ? -4.711 -1.281 -2.020 1.00 93.44 88 ALA A C 1
ATOM 715 O O . ALA A 1 88 ? -5.053 -2.191 -2.770 1.00 93.44 88 ALA A O 1
ATOM 716 N N . GLU A 1 89 ? -4.265 -0.112 -2.469 1.00 94.12 89 GLU A N 1
ATOM 717 C CA . GLU A 1 89 ? -4.213 0.270 -3.880 1.00 94.12 89 GLU A CA 1
ATOM 718 C C . GLU A 1 89 ? -2.898 0.985 -4.197 1.00 94.12 89 GLU A C 1
ATOM 720 O O . GLU A 1 89 ? -2.346 1.723 -3.373 1.00 94.12 89 GLU A O 1
ATOM 725 N N . LEU A 1 90 ? -2.397 0.796 -5.419 1.00 94.62 90 LEU A N 1
ATOM 726 C CA . LEU A 1 90 ? -1.283 1.588 -5.929 1.00 94.62 90 LEU A CA 1
ATOM 727 C C . LEU A 1 90 ? -1.758 3.024 -6.145 1.00 94.62 90 LEU A C 1
ATOM 729 O O . LEU A 1 90 ? -2.676 3.268 -6.922 1.00 94.62 90 LEU A O 1
ATOM 733 N N . HIS A 1 91 ? -1.127 3.969 -5.452 1.00 95.44 91 HIS A N 1
ATOM 734 C CA . HIS A 1 91 ? -1.480 5.379 -5.546 1.00 95.44 91 HIS A CA 1
ATOM 735 C C . HIS A 1 91 ? -0.597 6.106 -6.554 1.00 95.44 91 HIS A C 1
ATOM 737 O O . HIS A 1 91 ? -1.104 6.773 -7.451 1.00 95.44 91 HIS A O 1
ATOM 743 N N . MET A 1 92 ? 0.727 5.979 -6.412 1.00 94.88 92 MET A N 1
ATOM 744 C CA . MET A 1 92 ? 1.687 6.674 -7.270 1.00 94.88 92 MET A CA 1
ATOM 745 C C . MET A 1 92 ? 2.976 5.864 -7.450 1.00 94.88 92 MET A C 1
ATOM 747 O O . MET A 1 92 ? 3.483 5.295 -6.479 1.00 94.88 92 MET A O 1
ATOM 751 N N . PRO A 1 93 ? 3.558 5.835 -8.661 1.00 95.06 93 PRO A N 1
ATOM 752 C CA . PRO A 1 93 ? 4.902 5.317 -8.866 1.00 95.06 93 PRO A CA 1
ATOM 753 C C . PRO A 1 93 ? 5.966 6.337 -8.402 1.00 95.06 93 PRO A C 1
ATOM 755 O O . PRO A 1 93 ? 5.681 7.535 -8.311 1.00 95.06 93 PRO A O 1
ATOM 758 N N . PRO A 1 94 ? 7.220 5.903 -8.182 1.00 94.38 94 PRO A N 1
ATOM 759 C CA . PRO A 1 94 ? 8.353 6.804 -8.003 1.00 94.38 94 PRO A CA 1
ATOM 760 C C . PRO A 1 94 ? 8.488 7.754 -9.196 1.00 94.38 94 PRO A C 1
ATOM 762 O O . PRO A 1 94 ? 8.290 7.358 -10.351 1.00 94.38 94 PRO A O 1
ATOM 765 N N . LYS A 1 95 ? 8.886 9.000 -8.931 1.00 92.00 95 LYS A N 1
ATOM 766 C CA . LYS A 1 95 ? 9.079 10.017 -9.973 1.00 92.00 95 LYS A CA 1
ATOM 767 C C . LYS A 1 95 ? 10.066 9.528 -11.040 1.00 92.00 95 LYS A C 1
ATOM 769 O O . LYS A 1 95 ? 11.162 9.081 -10.719 1.00 92.00 95 LYS A O 1
ATOM 774 N N . GLY A 1 96 ? 9.672 9.637 -12.309 1.00 90.62 96 GLY A N 1
ATOM 775 C CA . GLY A 1 96 ? 10.490 9.209 -13.450 1.00 90.62 96 GLY A CA 1
ATOM 776 C C . GLY A 1 96 ? 10.535 7.693 -13.677 1.00 90.62 96 GLY A C 1
ATOM 777 O O . GLY A 1 96 ? 11.260 7.238 -14.558 1.00 90.62 96 GLY A O 1
ATOM 778 N N . SER A 1 97 ? 9.773 6.899 -12.916 1.00 89.94 97 SER A N 1
ATOM 779 C CA . SER A 1 97 ? 9.664 5.463 -13.168 1.00 89.94 97 SER A CA 1
ATOM 780 C C . SER A 1 97 ? 8.923 5.194 -14.477 1.00 89.94 97 SER A C 1
ATOM 782 O O . SER A 1 97 ? 7.806 5.662 -14.682 1.00 89.94 97 SER A O 1
ATOM 784 N N . VAL A 1 98 ? 9.516 4.347 -15.319 1.00 88.94 98 VAL A N 1
ATOM 785 C CA . VAL A 1 98 ? 8.864 3.755 -16.502 1.00 88.94 98 VAL A CA 1
ATOM 786 C C . VAL A 1 98 ? 7.831 2.681 -16.137 1.00 88.94 98 VAL A C 1
ATOM 788 O O . VAL A 1 98 ? 7.117 2.180 -16.995 1.00 88.94 98 VAL A O 1
ATOM 791 N N . CYS A 1 99 ? 7.773 2.298 -14.861 1.00 88.19 99 CYS A N 1
ATOM 792 C CA . CYS A 1 99 ? 6.842 1.316 -14.327 1.00 88.19 99 CYS A CA 1
ATOM 793 C C . CYS A 1 99 ? 5.706 2.043 -13.608 1.00 88.19 99 CYS A C 1
ATOM 795 O O . CYS A 1 99 ? 5.753 2.239 -12.395 1.00 88.19 99 CYS A O 1
ATOM 797 N N . ASN A 1 100 ? 4.750 2.548 -14.382 1.00 89.44 100 ASN A N 1
ATOM 798 C CA . ASN A 1 100 ? 3.724 3.490 -13.928 1.00 89.44 100 ASN A CA 1
ATOM 799 C C . ASN A 1 100 ? 2.287 3.055 -14.253 1.00 89.44 100 ASN A C 1
ATOM 801 O O . ASN A 1 100 ? 1.352 3.773 -13.910 1.00 89.44 100 ASN A O 1
ATOM 805 N N . ILE A 1 101 ? 2.107 1.901 -14.896 1.00 86.88 101 ILE A N 1
ATOM 806 C CA . ILE A 1 101 ? 0.790 1.350 -15.211 1.00 86.88 101 ILE A CA 1
ATOM 807 C C . ILE A 1 101 ? 0.402 0.391 -14.077 1.00 86.88 101 ILE A C 1
ATOM 809 O O . ILE A 1 101 ? 1.081 -0.626 -13.899 1.00 86.88 101 ILE A O 1
ATOM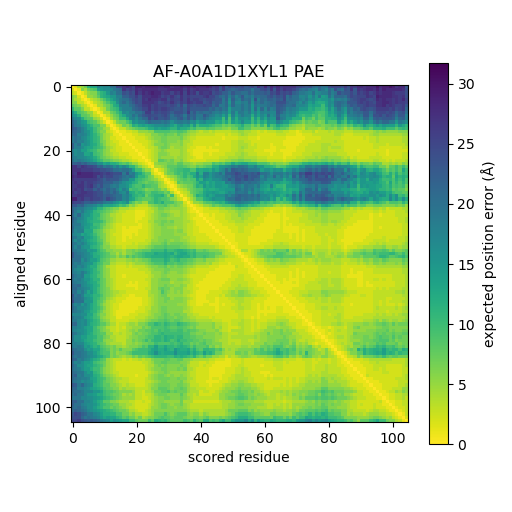 813 N N . PRO A 1 102 ? -0.637 0.700 -13.280 1.00 84.88 102 PRO A N 1
ATOM 814 C CA . PRO A 1 102 ? -1.134 -0.233 -12.280 1.00 84.88 102 PRO A CA 1
ATOM 815 C C . PRO A 1 102 ? -1.717 -1.467 -12.976 1.00 84.88 102 PRO A C 1
ATOM 817 O O . PRO A 1 102 ? -2.312 -1.371 -14.048 1.00 84.88 102 PRO A O 1
ATOM 820 N N . THR A 1 103 ? -1.529 -2.630 -12.362 1.00 79.00 103 THR A N 1
ATOM 821 C CA . THR A 1 103 ? -2.050 -3.908 -12.859 1.00 79.00 103 THR A CA 1
ATOM 822 C C . THR A 1 103 ? -2.979 -4.499 -11.812 1.00 79.00 103 THR A C 1
ATOM 824 O O . THR A 1 103 ? -2.699 -4.388 -10.618 1.00 79.00 103 THR A O 1
ATOM 827 N N . ASP A 1 104 ? -4.085 -5.078 -12.270 1.00 73.94 104 ASP A N 1
ATOM 828 C CA . ASP A 1 104 ? -5.028 -5.829 -11.444 1.00 73.94 104 ASP A CA 1
ATOM 829 C C . ASP A 1 104 ? -4.636 -7.308 -11.557 1.00 73.94 104 ASP A C 1
ATOM 831 O O . ASP A 1 104 ? -4.918 -7.957 -12.567 1.00 73.94 104 ASP A O 1
ATOM 835 N N . LEU A 1 105 ? -3.824 -7.773 -10.603 1.00 66.31 105 LEU A N 1
ATOM 836 C CA . LEU A 1 105 ? -3.271 -9.131 -10.538 1.00 66.31 105 LEU A CA 1
ATOM 837 C C . LEU A 1 105 ? -3.849 -9.913 -9.370 1.00 66.31 105 LEU A C 1
ATOM 839 O O . LEU A 1 105 ? -3.971 -9.316 -8.278 1.00 66.31 105 LEU A O 1
#

Secondary structure (DSSP, 8-state):
---PPPPP------EEEEEE-EEPPGGGTT-GGG-TT-EE-TT-EEEEEEEETTEEEEEEEE--TTSEEEEEETT--HHHH-STTEEEEEEEPPTT-S-------